Protein AF-A0A383A2F4-F1 (afdb_monomer_lite)

Foldseek 3Di:
DDPVVVVVVVVVVVPDDPPPPPPPPDDFFEEECQVPLPDDLLVVLVVCLVVPGQAYQADADVVGSHDVVCCVPVVVVSQVSNVVSNHDHD

Sequence (90 aa):
MNRRQFITAAAAAAATPSLLAKQKRQNSFCVFTKPLQMLSYDDLADLIAELGFDGIEGTIRPGGQITPEQVPDELPKMMAALKKRGLKMT

Organism: NCBI:txid408172

Secondary structure (DSSP, 8-state):
--HHHHHHHHHHHH-S--S------PPPPEEE-GGGTTS-HHHHHHHHHHTT-SEEE--BSTTSSB-GGGHHHHHHHHHHHHHHTT-EE-

pLDDT: mean 87.9, std 14.96, range [56.72, 98.69]

Structure (mmCIF, N/CA/C/O backbone):
data_AF-A0A383A2F4-F1
#
_entry.id   AF-A0A383A2F4-F1
#
loop_
_atom_site.group_PDB
_atom_site.id
_atom_site.type_symbol
_atom_site.label_atom_id
_atom_site.label_alt_id
_atom_site.label_comp_id
_atom_site.label_asym_id
_atom_site.label_entity_id
_atom_site.label_seq_id
_atom_site.pdbx_PDB_ins_code
_atom_site.Cartn_x
_atom_site.Cartn_y
_atom_site.Cartn_z
_atom_site.occupancy
_atom_site.B_iso_or_equiv
_atom_site.auth_seq_id
_atom_site.auth_comp_id
_atom_site.auth_asym_id
_atom_site.auth_atom_id
_atom_site.pdbx_PDB_model_num
ATOM 1 N N . MET A 1 1 ? -40.131 42.509 25.047 1.00 58.59 1 MET A N 1
ATOM 2 C CA . MET A 1 1 ? -39.499 41.171 25.090 1.00 58.59 1 MET A CA 1
ATOM 3 C C . MET A 1 1 ? -39.693 40.610 26.494 1.00 58.59 1 MET A C 1
ATOM 5 O O . MET A 1 1 ? -39.245 41.242 27.442 1.00 58.59 1 MET A O 1
ATOM 9 N N . ASN A 1 2 ? -40.454 39.522 26.654 1.00 81.50 2 ASN A N 1
ATOM 10 C CA . ASN A 1 2 ? -40.875 39.030 27.977 1.00 81.50 2 ASN A CA 1
ATOM 11 C C . ASN A 1 2 ? -39.895 37.994 28.550 1.00 81.50 2 ASN A C 1
ATOM 13 O O . ASN A 1 2 ? -39.348 37.188 27.802 1.00 81.50 2 ASN A O 1
ATOM 17 N N . ARG A 1 3 ? -39.730 37.950 29.887 1.00 77.75 3 ARG A N 1
ATOM 18 C CA . ARG A 1 3 ? -38.823 37.008 30.591 1.00 77.75 3 ARG A CA 1
ATOM 19 C C . ARG A 1 3 ? -39.008 35.552 30.147 1.00 77.75 3 ARG A C 1
ATOM 21 O O . ARG A 1 3 ? -38.038 34.823 29.998 1.00 77.75 3 ARG A O 1
ATOM 28 N N . ARG A 1 4 ? -40.254 35.153 29.870 1.00 72.81 4 ARG A N 1
ATOM 29 C CA . ARG A 1 4 ? -40.594 33.816 29.358 1.00 72.81 4 ARG A CA 1
ATOM 30 C C . ARG A 1 4 ? -40.005 33.549 27.971 1.00 72.81 4 ARG A C 1
ATOM 32 O O . ARG A 1 4 ? -39.399 32.509 27.781 1.00 72.81 4 ARG A O 1
ATOM 39 N N . GLN A 1 5 ? -40.103 34.505 27.045 1.00 73.75 5 GLN A N 1
ATOM 40 C CA . GLN A 1 5 ? -39.518 34.382 25.703 1.00 73.75 5 GLN A CA 1
ATOM 41 C C . GLN A 1 5 ? -37.989 34.292 25.761 1.00 73.75 5 GLN A C 1
ATOM 43 O O . GLN A 1 5 ? -37.391 33.550 24.990 1.00 73.75 5 GLN A O 1
ATOM 48 N N . PHE A 1 6 ? -37.367 35.003 26.706 1.00 70.12 6 PHE A N 1
ATOM 49 C CA . PHE A 1 6 ? -35.921 34.952 26.911 1.00 70.12 6 PHE A CA 1
ATOM 50 C C . PHE A 1 6 ? -35.453 33.580 27.423 1.00 70.12 6 PHE A C 1
ATOM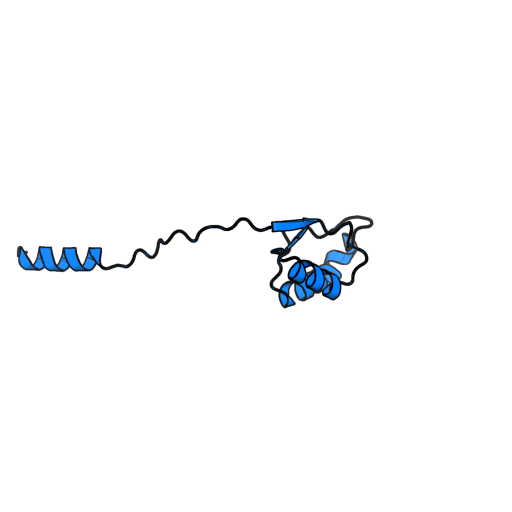 52 O O . PHE A 1 6 ? -34.495 33.025 26.894 1.00 70.12 6 PHE A O 1
ATOM 59 N N . ILE A 1 7 ? -36.165 32.991 28.393 1.00 74.88 7 ILE A N 1
ATOM 60 C CA . ILE A 1 7 ? -35.847 31.650 28.915 1.00 74.88 7 ILE A CA 1
ATOM 61 C C . ILE A 1 7 ? -36.027 30.579 27.830 1.00 74.88 7 ILE A C 1
ATOM 63 O O . ILE A 1 7 ? -35.171 29.709 27.682 1.00 74.88 7 ILE A O 1
ATOM 67 N N . THR A 1 8 ? -37.096 30.654 27.032 1.00 71.12 8 THR A N 1
ATOM 68 C CA . THR A 1 8 ? -37.335 29.691 25.946 1.00 71.12 8 THR A CA 1
ATOM 69 C C . THR A 1 8 ? -36.269 29.787 24.849 1.00 71.12 8 THR A C 1
ATOM 71 O O . THR A 1 8 ? -35.792 28.758 24.375 1.00 71.12 8 THR A O 1
ATOM 74 N N . ALA A 1 9 ? -35.843 31.000 24.481 1.00 66.56 9 ALA A N 1
ATOM 75 C CA . ALA A 1 9 ? -34.781 31.197 23.495 1.00 66.56 9 ALA A CA 1
ATOM 76 C C . ALA A 1 9 ? -33.410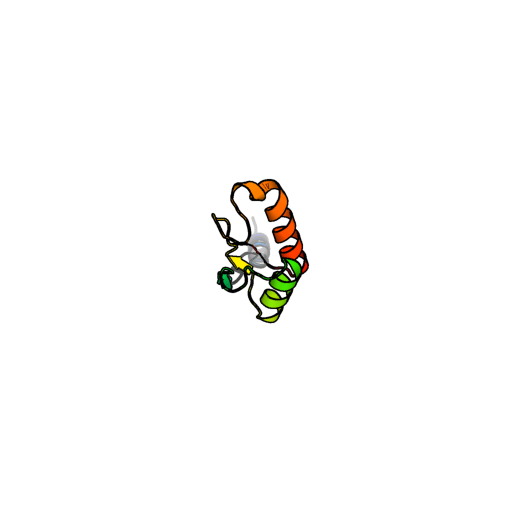 30.702 23.998 1.00 66.56 9 ALA A C 1
ATOM 78 O O . ALA A 1 9 ? -32.662 30.087 23.240 1.00 66.56 9 ALA A O 1
ATOM 79 N N . ALA A 1 10 ? -33.098 30.905 25.283 1.00 63.44 10 ALA A N 1
ATOM 80 C CA . ALA A 1 10 ? -31.854 30.428 25.887 1.00 63.44 10 ALA A CA 1
ATOM 81 C C . ALA A 1 10 ? -31.790 28.890 25.985 1.00 63.44 10 ALA A C 1
ATOM 83 O O . ALA A 1 10 ? -30.737 28.302 25.746 1.00 63.44 10 ALA A O 1
ATOM 84 N N . ALA A 1 11 ? -32.914 28.225 26.274 1.00 61.09 11 ALA A N 1
ATOM 85 C CA . ALA A 1 11 ? -32.981 26.763 26.325 1.00 61.09 11 ALA A CA 1
ATOM 86 C C . ALA A 1 11 ? -32.775 26.109 24.944 1.00 61.09 11 ALA A C 1
ATOM 88 O O . ALA A 1 11 ? -32.133 25.065 24.849 1.00 61.09 11 ALA A O 1
ATOM 89 N N . ALA A 1 12 ? -33.255 26.743 23.868 1.00 60.34 12 ALA A N 1
ATOM 90 C CA . ALA A 1 12 ? -33.057 26.254 22.502 1.00 60.34 12 ALA A CA 1
ATOM 91 C C . ALA A 1 12 ? -31.588 26.339 22.040 1.00 60.34 12 ALA A C 1
ATOM 93 O O . ALA A 1 12 ? -31.131 25.474 21.298 1.00 60.34 12 ALA A O 1
ATOM 94 N N . ALA A 1 13 ? -30.828 27.332 22.518 1.00 59.41 13 ALA A N 1
ATOM 95 C CA . ALA A 1 13 ? -29.402 27.474 22.208 1.00 59.41 13 ALA A CA 1
ATOM 96 C C . ALA A 1 13 ? -28.505 26.470 22.961 1.00 59.41 13 ALA A C 1
ATOM 98 O O . ALA A 1 13 ? -27.410 26.162 22.500 1.00 59.41 13 ALA A O 1
ATOM 99 N N . ALA A 1 14 ? -28.959 25.938 24.101 1.00 58.50 14 ALA A N 1
ATOM 100 C CA . ALA A 1 14 ? -28.212 24.958 24.896 1.00 58.50 14 ALA A CA 1
ATOM 101 C C . ALA A 1 14 ? -28.434 23.499 24.448 1.00 58.50 14 ALA A C 1
ATOM 103 O O . ALA A 1 14 ? -27.683 22.612 24.849 1.00 58.50 14 ALA A O 1
ATOM 104 N N . ALA A 1 15 ? -29.457 23.244 23.625 1.00 56.72 15 ALA A N 1
ATOM 105 C CA . ALA A 1 15 ? -29.836 21.906 23.171 1.00 56.72 15 ALA A CA 1
ATOM 106 C C . ALA A 1 15 ? -29.190 21.492 21.838 1.00 56.72 15 ALA A C 1
ATOM 108 O O . ALA A 1 15 ? -29.507 20.424 21.318 1.00 56.72 15 ALA A O 1
ATOM 109 N N . THR A 1 16 ? -28.283 22.293 21.269 1.00 60.25 16 THR A N 1
ATOM 110 C CA . THR A 1 16 ? -27.461 21.815 20.156 1.00 60.25 16 THR A CA 1
ATOM 111 C C . THR A 1 16 ? -26.479 20.785 20.710 1.00 60.25 16 THR A C 1
ATOM 113 O O . THR A 1 16 ? -25.601 21.174 21.489 1.00 60.25 16 THR A O 1
ATOM 116 N N . PRO A 1 17 ? -26.582 19.489 20.354 1.00 57.72 17 PRO A N 1
ATOM 117 C CA . PRO A 1 17 ? -25.525 18.553 20.691 1.00 57.72 17 PRO A CA 1
ATOM 118 C C . PRO A 1 17 ? -24.228 19.133 20.137 1.00 57.72 17 PRO A C 1
ATOM 120 O O . PRO A 1 17 ? -24.173 19.570 18.986 1.00 57.72 17 PRO A O 1
ATOM 123 N N . SER A 1 18 ? -23.206 19.207 20.985 1.00 61.84 18 SER A N 1
ATOM 124 C CA . SER A 1 18 ? -21.877 19.637 20.574 1.00 61.84 18 SER A CA 1
ATOM 125 C C . SER A 1 18 ? -21.405 18.715 19.448 1.00 61.84 18 SER A C 1
ATOM 127 O O . SER A 1 18 ? -20.925 17.611 19.687 1.00 61.84 18 SER A O 1
ATOM 129 N N . LEU A 1 19 ? -21.546 19.169 18.200 1.00 58.09 19 LEU A N 1
ATOM 130 C CA . LEU A 1 19 ? -20.999 18.523 17.000 1.00 58.09 19 LEU A CA 1
ATOM 131 C C . LEU A 1 19 ? -19.458 18.556 16.986 1.00 58.09 19 LEU A C 1
ATOM 133 O O . LEU A 1 19 ? -18.823 18.043 16.073 1.00 58.09 19 LEU A O 1
ATOM 137 N N . LEU A 1 20 ? -18.848 19.143 18.017 1.00 60.34 20 LEU A N 1
ATOM 138 C CA . LEU A 1 20 ? -17.413 19.242 18.247 1.00 60.34 20 LEU A CA 1
ATOM 139 C C . LEU A 1 20 ? -16.924 18.167 19.226 1.00 60.34 20 LEU A C 1
ATOM 141 O O . LEU A 1 20 ? -16.007 18.404 20.015 1.00 60.34 20 LEU A O 1
ATOM 145 N N . ALA A 1 21 ? -17.494 16.961 19.169 1.00 62.78 21 ALA A N 1
ATOM 146 C CA . ALA A 1 21 ? -16.787 15.794 19.674 1.00 62.78 21 ALA A CA 1
ATOM 147 C C . ALA A 1 21 ? -15.487 15.675 18.865 1.00 62.78 21 ALA A C 1
ATOM 149 O O . ALA A 1 21 ? -15.482 15.221 17.723 1.00 62.78 21 ALA A O 1
ATOM 150 N N . LYS A 1 22 ? -14.385 16.175 19.434 1.00 59.47 22 LYS A N 1
ATOM 151 C CA . LYS A 1 22 ? -13.048 16.122 18.846 1.00 59.47 22 LYS A CA 1
ATOM 152 C C . LYS A 1 22 ? -12.716 14.652 18.639 1.00 59.47 22 LYS A C 1
ATOM 154 O O . LYS A 1 22 ? -12.342 13.965 19.587 1.00 59.47 22 LYS A O 1
ATOM 159 N N . GLN A 1 23 ? -12.918 14.170 17.415 1.00 64.75 23 GLN A N 1
ATOM 160 C CA . GLN A 1 23 ? -12.641 12.793 17.042 1.00 64.75 23 GLN A CA 1
ATOM 161 C C . GLN A 1 23 ? -11.205 12.500 17.471 1.00 64.75 23 GLN A C 1
ATOM 163 O O . GLN A 1 23 ? -10.278 13.211 17.071 1.00 64.75 23 GLN A O 1
ATOM 168 N N . LYS A 1 24 ? -11.040 11.536 18.385 1.00 63.28 24 LYS A N 1
ATOM 169 C CA . LYS A 1 24 ? -9.731 11.136 18.899 1.00 63.28 24 LYS A CA 1
ATOM 170 C C . LYS A 1 24 ? -8.893 10.758 17.683 1.00 63.28 24 LYS A C 1
ATOM 172 O O . LYS A 1 24 ? -9.164 9.737 17.056 1.00 63.28 24 LYS A O 1
ATOM 177 N N . ARG A 1 25 ? -7.942 11.617 17.300 1.00 69.25 25 ARG A N 1
ATOM 178 C CA . ARG A 1 25 ? -7.030 11.311 16.199 1.00 69.25 25 ARG A CA 1
ATOM 179 C C . ARG A 1 25 ? -6.180 10.146 16.679 1.00 69.25 25 ARG A C 1
ATOM 181 O O . ARG A 1 25 ? -5.352 10.325 17.565 1.00 69.25 25 ARG A O 1
ATOM 188 N N . GLN A 1 26 ? -6.470 8.955 16.176 1.00 78.62 26 GLN A N 1
ATOM 189 C CA . GLN A 1 26 ? -5.575 7.825 16.345 1.00 78.62 26 GLN A CA 1
ATOM 190 C C . GLN A 1 26 ? -4.373 8.062 15.439 1.00 78.62 26 GLN A C 1
ATOM 192 O O . GLN A 1 26 ? -4.537 8.499 14.298 1.00 78.62 26 GLN A O 1
ATOM 197 N N . ASN A 1 27 ? -3.177 7.837 15.975 1.00 89.06 27 ASN A N 1
ATOM 198 C CA . ASN A 1 27 ? -1.966 7.875 15.169 1.00 89.06 27 ASN A CA 1
ATOM 199 C C . ASN A 1 27 ? -1.995 6.665 14.236 1.00 89.06 27 ASN A C 1
ATOM 201 O O . ASN A 1 27 ? -2.222 5.555 14.710 1.00 89.06 27 ASN A O 1
ATOM 205 N N . SER A 1 28 ? -1.785 6.885 12.939 1.00 91.38 28 SER A N 1
ATOM 206 C CA . SER A 1 28 ? -1.700 5.785 11.983 1.00 91.38 28 SER A CA 1
ATOM 207 C C . SER A 1 28 ? -0.342 5.095 12.086 1.00 91.38 28 SER A C 1
ATOM 209 O O . SER A 1 28 ? 0.692 5.766 12.073 1.00 91.38 28 SER A O 1
ATOM 211 N N . PHE A 1 29 ? -0.347 3.770 12.159 1.00 95.00 29 PHE A N 1
ATOM 212 C CA . PHE A 1 29 ? 0.846 2.934 12.116 1.00 95.00 29 PHE A CA 1
ATOM 213 C C . PHE A 1 29 ? 1.010 2.356 10.715 1.00 95.00 29 PHE A C 1
ATOM 215 O O . PHE A 1 29 ? 0.140 1.640 10.223 1.00 95.00 29 PHE A O 1
ATOM 222 N N . CYS A 1 30 ? 2.139 2.659 10.079 1.00 96.06 30 CYS A N 1
ATOM 223 C CA . CYS A 1 30 ? 2.476 2.165 8.747 1.00 96.06 30 CYS A CA 1
ATOM 224 C C . CYS A 1 30 ? 3.839 1.468 8.768 1.00 96.06 30 CYS A C 1
ATOM 226 O O . CYS A 1 30 ? 4.687 1.773 9.608 1.00 96.06 30 CYS A O 1
ATOM 228 N N . VAL A 1 31 ? 4.041 0.525 7.848 1.00 96.44 31 VAL A N 1
ATOM 229 C CA . VAL A 1 31 ? 5.278 -0.266 7.744 1.00 96.44 31 VAL A CA 1
ATOM 230 C C . VAL A 1 31 ? 6.097 0.143 6.533 1.00 96.44 31 VAL A C 1
ATOM 232 O O . VAL A 1 31 ? 5.579 0.212 5.422 1.00 96.44 31 VAL A O 1
ATOM 235 N N . PHE A 1 32 ? 7.404 0.309 6.733 1.00 97.06 32 PHE A N 1
ATOM 236 C CA . PHE A 1 32 ? 8.363 0.424 5.641 1.00 97.06 32 PHE A CA 1
ATOM 237 C C . PHE A 1 32 ? 8.554 -0.916 4.926 1.00 97.06 32 PHE A C 1
ATOM 239 O O . PHE A 1 32 ? 9.096 -1.875 5.476 1.00 97.06 32 PHE A O 1
ATOM 246 N N . THR A 1 33 ? 8.124 -0.974 3.668 1.00 96.69 33 THR A N 1
ATOM 247 C CA . THR A 1 33 ? 7.926 -2.234 2.926 1.00 96.69 33 THR A CA 1
ATOM 248 C C . THR A 1 33 ? 9.174 -2.799 2.259 1.00 96.69 33 THR A C 1
ATOM 250 O O . THR A 1 33 ? 9.107 -3.857 1.642 1.00 96.69 33 THR A O 1
ATOM 253 N N . LYS A 1 34 ? 10.345 -2.164 2.397 1.00 96.88 34 LYS A N 1
ATOM 254 C CA . LYS A 1 34 ? 11.598 -2.655 1.787 1.00 96.88 34 LYS A CA 1
ATOM 255 C C . LYS A 1 34 ? 11.909 -4.134 2.089 1.00 96.88 34 LYS A C 1
ATOM 257 O O . LYS A 1 34 ? 12.303 -4.824 1.154 1.00 96.88 34 LYS A O 1
ATOM 262 N N . PRO A 1 35 ? 11.740 -4.663 3.319 1.00 96.81 35 PRO A N 1
ATOM 263 C CA . PRO A 1 35 ? 11.979 -6.085 3.590 1.00 96.81 35 PRO A CA 1
ATOM 264 C C . PRO A 1 35 ? 10.942 -7.023 2.959 1.00 96.81 35 PRO A C 1
ATOM 266 O O . PRO A 1 35 ? 11.154 -8.228 2.957 1.00 96.81 35 PRO A O 1
ATOM 269 N N . LEU A 1 36 ? 9.833 -6.477 2.453 1.00 96.75 36 LEU A N 1
ATOM 270 C CA . LEU A 1 36 ? 8.680 -7.192 1.900 1.00 96.75 36 LEU A CA 1
ATOM 271 C C . LEU A 1 36 ? 8.493 -6.926 0.395 1.00 96.75 36 LEU A C 1
ATOM 273 O O . LEU A 1 36 ? 7.522 -7.380 -0.200 1.00 96.75 36 LEU A O 1
ATOM 277 N N . GLN A 1 37 ? 9.418 -6.199 -0.243 1.00 95.25 37 GLN A N 1
ATOM 278 C CA . GLN A 1 37 ? 9.275 -5.726 -1.627 1.00 95.25 37 GLN A CA 1
ATOM 279 C C . GLN A 1 37 ? 9.233 -6.849 -2.683 1.00 95.25 37 GLN A C 1
ATOM 281 O O . GLN A 1 37 ? 8.964 -6.574 -3.847 1.00 95.25 37 GLN A O 1
ATOM 286 N N . MET A 1 38 ? 9.528 -8.097 -2.298 1.00 95.94 38 MET A N 1
ATOM 287 C CA . MET A 1 38 ? 9.408 -9.286 -3.151 1.00 95.94 38 MET A CA 1
ATOM 288 C C . MET A 1 38 ? 7.966 -9.789 -3.301 1.00 95.94 38 MET A C 1
ATOM 290 O O . MET A 1 38 ? 7.707 -10.601 -4.186 1.00 95.94 38 MET A O 1
ATOM 294 N N . LEU A 1 39 ? 7.052 -9.358 -2.428 1.00 98.06 39 LEU A N 1
ATOM 295 C CA . LEU A 1 39 ? 5.651 -9.765 -2.470 1.00 98.06 39 LEU A CA 1
ATOM 296 C C . LEU A 1 39 ? 4.913 -9.099 -3.636 1.00 98.06 39 LEU A C 1
ATOM 298 O O . LEU A 1 39 ? 5.248 -7.984 -4.057 1.00 98.06 39 LEU A O 1
ATOM 302 N N . SER A 1 40 ? 3.863 -9.766 -4.119 1.00 98.38 40 SER A N 1
ATOM 303 C CA . SER A 1 40 ? 2.884 -9.123 -4.995 1.00 98.38 40 SER A CA 1
ATOM 304 C C . SER A 1 40 ? 2.126 -8.025 -4.233 1.00 98.38 40 SER A C 1
ATOM 306 O O . SER A 1 40 ? 2.134 -7.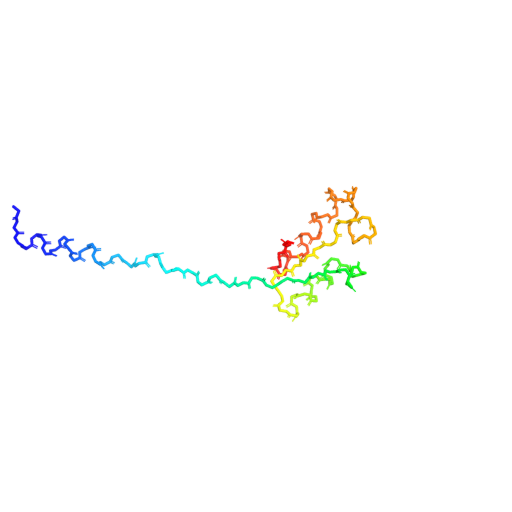987 -3.003 1.00 98.38 40 SER A O 1
ATOM 308 N N . TYR A 1 41 ? 1.467 -7.104 -4.942 1.00 98.50 41 TYR A N 1
ATOM 309 C CA . TYR A 1 41 ? 0.721 -6.025 -4.281 1.00 98.50 41 TYR A CA 1
ATOM 310 C C . TYR A 1 41 ? -0.457 -6.537 -3.455 1.00 98.50 41 TYR A C 1
ATOM 312 O O . TYR A 1 41 ? -0.727 -5.985 -2.390 1.00 98.50 41 TYR A O 1
ATOM 320 N N . ASP A 1 42 ? -1.136 -7.581 -3.936 1.00 98.62 42 ASP A N 1
ATOM 321 C CA . ASP A 1 42 ? -2.222 -8.210 -3.190 1.00 98.62 42 ASP A CA 1
ATOM 322 C C . ASP A 1 42 ? -1.650 -8.953 -1.964 1.00 98.62 42 ASP A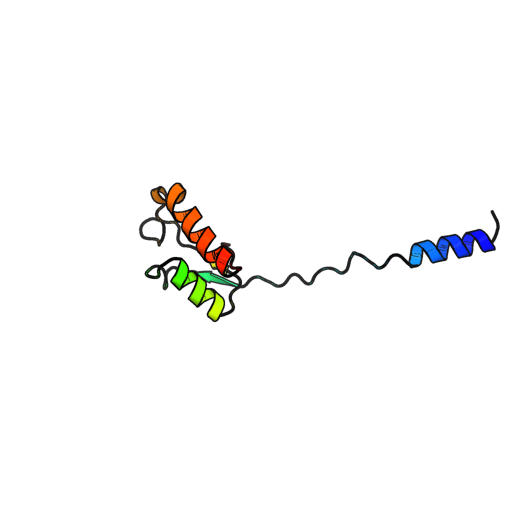 C 1
ATOM 324 O O . ASP A 1 42 ? -2.089 -8.671 -0.857 1.00 98.62 42 ASP A O 1
ATOM 328 N N . ASP A 1 43 ? -0.588 -9.764 -2.096 1.00 98.69 43 ASP A N 1
ATOM 329 C CA . ASP A 1 43 ? 0.017 -10.464 -0.939 1.00 98.69 43 ASP A CA 1
ATOM 330 C C . ASP A 1 43 ? 0.572 -9.495 0.119 1.00 98.69 43 ASP A C 1
ATOM 332 O O . ASP A 1 43 ? 0.458 -9.733 1.323 1.00 98.69 43 ASP A O 1
ATOM 336 N N . LEU A 1 44 ? 1.166 -8.380 -0.319 1.00 98.44 44 LEU A N 1
ATOM 337 C CA . LEU A 1 44 ? 1.627 -7.322 0.575 1.00 98.44 44 LEU A CA 1
ATOM 338 C C . LEU A 1 44 ? 0.448 -6.696 1.330 1.00 98.44 44 LEU A C 1
ATOM 340 O O . LEU A 1 44 ? 0.520 -6.538 2.546 1.00 98.44 44 LEU A O 1
ATOM 344 N N . ALA A 1 45 ? -0.632 -6.337 0.631 1.00 98.44 45 ALA A N 1
ATOM 345 C CA . ALA A 1 45 ? -1.813 -5.750 1.259 1.00 98.44 45 ALA A CA 1
ATOM 346 C C . ALA A 1 45 ? -2.478 -6.724 2.246 1.00 98.44 45 ALA A C 1
ATOM 348 O O . ALA A 1 45 ? -2.916 -6.312 3.321 1.00 98.44 45 ALA A O 1
ATOM 349 N N . ASP A 1 46 ? -2.520 -8.008 1.903 1.00 98.69 46 ASP A N 1
ATOM 350 C CA . ASP A 1 46 ? -3.063 -9.075 2.737 1.00 98.69 46 ASP A CA 1
ATOM 351 C C . ASP A 1 46 ? -2.284 -9.207 4.043 1.00 98.69 46 ASP A C 1
ATOM 353 O O . ASP A 1 46 ? -2.876 -9.123 5.121 1.00 98.69 46 ASP A O 1
ATOM 357 N N . LEU A 1 47 ? -0.958 -9.324 3.940 1.00 98.50 47 LEU A N 1
ATOM 358 C CA . LEU A 1 47 ? -0.068 -9.454 5.087 1.00 98.50 47 LEU A CA 1
ATOM 359 C C . LEU A 1 47 ? -0.142 -8.228 6.007 1.00 98.50 47 LEU A C 1
ATOM 361 O O . LEU A 1 47 ? -0.235 -8.364 7.223 1.00 98.50 47 LEU A O 1
ATOM 365 N N . ILE A 1 48 ? -0.113 -7.015 5.449 1.00 98.12 48 ILE A N 1
ATOM 366 C CA . ILE A 1 48 ? -0.148 -5.778 6.245 1.00 98.12 48 ILE A CA 1
ATOM 367 C C . ILE A 1 48 ? -1.489 -5.623 6.978 1.00 98.12 48 ILE A C 1
ATOM 369 O O . ILE A 1 48 ? -1.504 -5.193 8.134 1.00 98.12 48 ILE A O 1
ATOM 373 N N . ALA A 1 49 ? -2.597 -6.016 6.344 1.00 98.06 49 ALA A N 1
ATOM 374 C CA . ALA A 1 49 ? -3.910 -6.027 6.980 1.00 98.06 49 ALA A CA 1
ATOM 375 C C . ALA A 1 49 ? -4.012 -7.088 8.088 1.00 98.06 49 ALA A C 1
ATOM 377 O O . ALA A 1 49 ? -4.561 -6.800 9.151 1.00 98.06 49 ALA A O 1
ATOM 378 N N . GLU A 1 50 ? -3.452 -8.284 7.878 1.00 98.31 50 GLU A N 1
ATOM 379 C CA . GLU A 1 50 ? -3.381 -9.343 8.896 1.00 98.31 50 GLU A CA 1
ATOM 380 C C . GLU A 1 50 ? -2.580 -8.898 10.130 1.00 98.31 50 GLU A C 1
ATOM 382 O O . GLU A 1 50 ? -2.985 -9.150 11.264 1.00 98.31 50 GLU A O 1
ATOM 387 N N . LEU A 1 51 ? -1.483 -8.166 9.917 1.00 97.50 51 LEU A N 1
ATOM 388 C CA . LEU A 1 51 ? -0.649 -7.604 10.982 1.00 97.50 51 LEU A CA 1
ATOM 389 C C . LEU A 1 51 ? -1.298 -6.416 11.721 1.00 97.50 51 LEU A C 1
ATOM 391 O O . LEU A 1 51 ? -0.767 -5.975 12.740 1.00 97.50 51 LEU A O 1
ATOM 395 N N . GLY A 1 52 ? -2.433 -5.900 11.237 1.00 96.75 52 GLY A N 1
ATOM 396 C CA . GLY A 1 52 ? -3.195 -4.835 11.894 1.00 96.75 52 GLY A CA 1
ATOM 397 C C . GLY A 1 52 ? -2.628 -3.423 11.717 1.00 96.75 52 GLY A C 1
ATOM 398 O O . GLY A 1 52 ? -2.914 -2.552 12.539 1.00 96.75 52 GLY A O 1
ATOM 399 N N . PHE A 1 53 ? -1.828 -3.182 10.675 1.00 97.00 53 PHE A N 1
ATOM 400 C CA . PHE A 1 53 ? -1.353 -1.839 10.329 1.00 97.00 53 PHE A CA 1
ATOM 401 C C . PHE A 1 53 ? -2.406 -1.043 9.549 1.00 97.00 53 PHE A C 1
ATOM 403 O O . PHE A 1 53 ? -3.273 -1.600 8.879 1.00 97.00 53 PHE A O 1
ATOM 410 N N . ASP A 1 54 ? -2.291 0.284 9.586 1.00 96.75 54 ASP A N 1
ATOM 411 C CA . ASP A 1 54 ? -3.172 1.198 8.852 1.00 96.75 54 ASP A CA 1
ATOM 412 C C . ASP A 1 54 ? -2.735 1.401 7.390 1.00 96.75 54 ASP A C 1
ATOM 414 O O . ASP A 1 54 ? -3.492 1.922 6.562 1.00 96.75 54 ASP A O 1
ATOM 418 N N . GLY A 1 55 ? -1.493 1.040 7.061 1.00 97.25 55 GLY A N 1
ATOM 419 C CA . GLY A 1 55 ? -0.925 1.314 5.753 1.00 97.25 55 GLY A CA 1
ATOM 420 C C . GLY A 1 55 ? 0.542 0.945 5.597 1.00 97.25 55 GLY A C 1
ATOM 421 O O . GLY A 1 55 ? 1.142 0.254 6.425 1.00 97.25 55 GLY A O 1
ATOM 422 N N . ILE A 1 56 ? 1.114 1.429 4.501 1.00 97.81 56 ILE A N 1
ATOM 423 C CA . ILE A 1 56 ? 2.500 1.189 4.124 1.00 97.81 56 ILE A CA 1
ATOM 424 C C . ILE A 1 56 ? 3.236 2.488 3.808 1.00 97.81 56 ILE A C 1
ATOM 426 O O . ILE A 1 56 ? 2.664 3.440 3.279 1.00 97.81 56 ILE A O 1
ATOM 430 N N . GLU A 1 57 ? 4.539 2.462 4.053 1.00 97.19 57 GLU A N 1
ATOM 431 C CA . GLU A 1 57 ? 5.518 3.308 3.383 1.00 97.19 57 GLU A CA 1
ATOM 432 C C . GLU A 1 57 ? 6.104 2.475 2.225 1.00 97.19 57 GLU A C 1
ATOM 434 O O . GLU A 1 57 ? 6.919 1.554 2.410 1.00 97.19 57 GLU A O 1
ATOM 439 N N . GLY A 1 58 ? 5.581 2.725 1.023 1.00 95.69 58 GLY A N 1
ATOM 440 C CA . GLY A 1 58 ? 5.956 2.043 -0.215 1.00 95.69 58 GLY A CA 1
ATOM 441 C C . GLY A 1 58 ? 7.332 2.473 -0.723 1.00 95.69 58 GLY A C 1
ATOM 442 O O . GLY A 1 58 ? 7.758 3.612 -0.550 1.00 95.69 58 GLY A O 1
ATOM 443 N N . THR A 1 59 ? 8.046 1.570 -1.395 1.00 96.56 59 THR A N 1
ATOM 444 C CA . THR A 1 59 ? 9.383 1.884 -1.921 1.00 96.56 59 THR A CA 1
ATOM 445 C C . THR A 1 59 ? 9.337 2.338 -3.379 1.00 96.56 59 THR A C 1
ATOM 447 O O .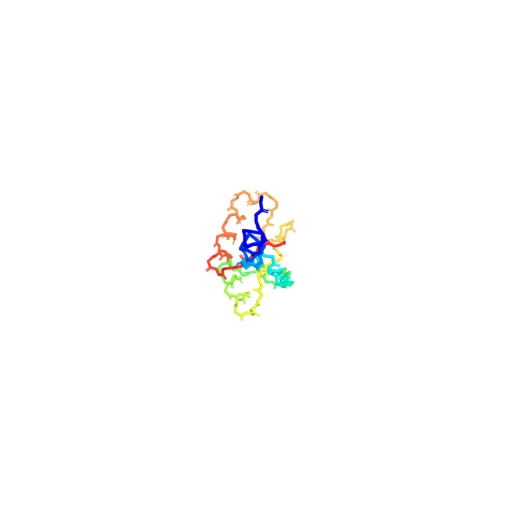 THR A 1 59 ? 9.330 1.513 -4.290 1.00 96.56 59 THR A O 1
ATOM 450 N N . ILE A 1 60 ? 9.373 3.658 -3.592 1.00 96.75 60 ILE A N 1
ATOM 451 C CA . ILE A 1 60 ? 9.529 4.279 -4.918 1.00 96.75 60 ILE A CA 1
ATOM 452 C C . ILE A 1 60 ? 10.950 4.835 -5.043 1.00 96.75 60 ILE A C 1
ATOM 454 O O . ILE A 1 60 ? 11.248 5.929 -4.564 1.00 96.75 60 ILE A O 1
ATOM 458 N N . ARG A 1 61 ? 11.862 4.049 -5.620 1.00 96.56 61 ARG A N 1
ATOM 459 C CA . ARG A 1 61 ? 13.281 4.412 -5.801 1.00 96.56 61 ARG A CA 1
ATOM 460 C C . ARG A 1 61 ? 13.970 3.447 -6.775 1.00 96.56 61 ARG A C 1
ATOM 462 O O . ARG A 1 61 ? 13.441 2.358 -7.004 1.00 96.56 61 ARG A O 1
ATOM 469 N N . PRO A 1 62 ? 15.183 3.750 -7.270 1.00 97.12 62 PRO A N 1
ATOM 470 C CA . PRO A 1 62 ? 16.004 2.751 -7.951 1.00 97.12 62 PRO A CA 1
ATOM 471 C C . PRO A 1 62 ? 16.172 1.479 -7.098 1.00 97.12 62 PRO A C 1
ATOM 473 O O . PRO A 1 62 ? 16.587 1.541 -5.935 1.00 97.12 62 PRO A O 1
ATOM 476 N N . GLY A 1 63 ? 15.792 0.324 -7.654 1.00 94.06 63 GLY A N 1
ATOM 477 C CA . GLY A 1 63 ? 15.802 -0.970 -6.952 1.00 94.06 63 GLY A CA 1
ATOM 478 C C . GLY A 1 63 ? 14.767 -1.117 -5.821 1.00 94.06 63 GLY A C 1
ATOM 479 O O . GLY A 1 63 ? 14.933 -1.971 -4.944 1.00 94.06 63 GLY A O 1
ATOM 480 N N . GLY A 1 64 ? 13.751 -0.250 -5.773 1.00 96.00 64 GLY A N 1
ATOM 481 C CA . GLY A 1 64 ? 12.551 -0.432 -4.950 1.00 96.00 64 GLY A CA 1
ATOM 482 C C . GLY A 1 64 ? 11.536 -1.368 -5.610 1.00 96.00 64 GLY A C 1
ATOM 483 O O . GLY A 1 64 ? 11.779 -1.890 -6.696 1.00 96.00 64 GLY A O 1
ATOM 484 N N . GLN A 1 65 ? 10.392 -1.560 -4.955 1.00 97.19 65 GLN A N 1
ATOM 485 C CA . GLN A 1 65 ? 9.271 -2.321 -5.518 1.00 97.19 65 GLN A CA 1
ATOM 486 C C . GLN A 1 65 ? 8.677 -1.628 -6.753 1.00 97.19 65 GLN A C 1
ATOM 488 O O . GLN A 1 65 ? 8.183 -2.294 -7.657 1.00 97.19 65 GLN A O 1
ATOM 493 N N . ILE A 1 66 ? 8.743 -0.293 -6.783 1.00 98.00 66 ILE A N 1
ATOM 494 C CA . ILE A 1 66 ? 8.424 0.540 -7.942 1.00 98.00 66 ILE A CA 1
ATOM 495 C C . ILE A 1 66 ? 9.631 1.445 -8.213 1.00 98.00 66 ILE A C 1
ATOM 497 O O . ILE A 1 66 ? 10.161 2.096 -7.309 1.00 98.00 66 ILE A O 1
ATOM 501 N N . THR A 1 67 ? 10.081 1.494 -9.462 1.00 97.88 67 THR A N 1
ATOM 502 C CA . THR A 1 67 ? 11.073 2.487 -9.910 1.00 97.88 67 THR A CA 1
ATOM 503 C C . THR A 1 67 ? 10.385 3.800 -10.307 1.00 97.88 67 THR A C 1
ATOM 505 O O . THR A 1 67 ? 9.199 3.775 -10.641 1.00 97.88 67 THR A O 1
ATOM 508 N N .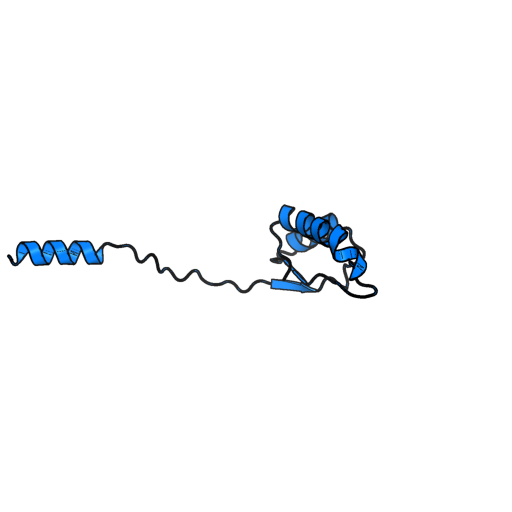 PRO A 1 68 ? 11.072 4.961 -10.271 1.00 98.31 68 PRO A N 1
ATOM 509 C CA . PRO A 1 68 ? 10.465 6.249 -10.631 1.00 98.31 68 PRO A CA 1
ATOM 510 C C . PRO A 1 68 ? 9.764 6.249 -11.997 1.00 98.31 68 PRO A C 1
ATOM 512 O O . PRO A 1 68 ? 8.707 6.858 -12.152 1.00 98.31 68 PRO A O 1
ATOM 515 N N . GLU A 1 69 ? 10.312 5.520 -12.965 1.00 98.19 69 GLU A N 1
ATOM 516 C CA . GLU A 1 69 ? 9.800 5.420 -14.331 1.00 98.19 69 GLU A CA 1
ATOM 517 C C . GLU A 1 69 ? 8.505 4.598 -14.410 1.00 98.19 69 GLU A C 1
ATOM 519 O O . GLU A 1 69 ? 7.665 4.849 -15.268 1.00 98.19 69 GLU A O 1
ATOM 524 N N . GLN A 1 70 ? 8.321 3.644 -13.494 1.00 98.25 70 GLN A N 1
ATOM 525 C CA . GLN A 1 70 ? 7.149 2.766 -13.424 1.00 98.25 70 GLN A CA 1
ATOM 526 C C . GLN A 1 70 ? 5.961 3.393 -12.688 1.00 98.25 70 GLN A C 1
ATOM 528 O O . GLN A 1 70 ? 4.866 2.835 -12.719 1.00 98.25 70 GLN A O 1
ATOM 533 N N . VAL A 1 71 ? 6.147 4.530 -12.009 1.00 98.25 71 VAL A N 1
ATOM 534 C CA . VAL A 1 71 ? 5.108 5.160 -11.176 1.00 98.25 71 VAL A CA 1
ATOM 535 C C . VAL A 1 71 ? 3.772 5.353 -11.904 1.00 98.25 71 VAL A C 1
ATOM 537 O O . VAL A 1 71 ? 2.758 5.001 -11.300 1.00 98.25 71 VAL A O 1
ATOM 540 N N . PRO A 1 72 ? 3.711 5.857 -13.155 1.00 98.56 72 PRO A N 1
ATOM 541 C CA . PRO A 1 72 ? 2.432 6.082 -13.831 1.00 98.56 72 PRO A CA 1
ATOM 542 C C . PRO A 1 72 ? 1.575 4.816 -13.965 1.00 98.56 72 PRO A C 1
ATOM 544 O O . PRO A 1 72 ? 0.352 4.902 -13.877 1.00 98.56 72 PRO A O 1
ATOM 547 N N . ASP A 1 73 ? 2.216 3.656 -14.116 1.00 98.50 73 ASP A N 1
ATOM 548 C CA . ASP A 1 73 ? 1.547 2.388 -14.406 1.00 98.50 73 ASP A CA 1
ATOM 549 C C . ASP A 1 73 ? 1.411 1.487 -13.170 1.00 98.50 73 ASP A C 1
ATOM 551 O O . ASP A 1 73 ? 0.370 0.860 -12.962 1.00 98.50 73 ASP A O 1
ATOM 555 N N . GLU A 1 74 ? 2.445 1.415 -12.329 1.00 98.38 74 GLU A N 1
ATOM 556 C CA . GLU A 1 74 ? 2.519 0.475 -11.204 1.00 98.38 74 GLU A CA 1
ATOM 557 C C . GLU A 1 74 ? 1.942 1.043 -9.905 1.00 98.38 74 GLU A C 1
ATOM 559 O O . GLU A 1 74 ? 1.288 0.320 -9.148 1.00 98.38 74 GLU A O 1
ATOM 564 N N . LEU A 1 75 ? 2.101 2.347 -9.647 1.00 98.12 75 LEU A N 1
ATOM 565 C CA . LEU A 1 75 ? 1.569 2.949 -8.422 1.00 98.12 75 LEU A CA 1
ATOM 566 C C . LEU A 1 75 ? 0.037 2.835 -8.342 1.00 98.12 75 LEU A C 1
ATOM 568 O O . LEU A 1 75 ? -0.458 2.439 -7.284 1.00 98.12 75 LEU A O 1
ATOM 572 N N . PRO A 1 76 ? -0.745 3.085 -9.415 1.00 98.56 76 PRO A N 1
ATOM 573 C CA . PRO A 1 76 ? -2.191 2.870 -9.375 1.00 98.56 76 PRO A CA 1
ATOM 574 C C . PRO A 1 76 ? -2.587 1.426 -9.038 1.00 98.56 76 PRO A C 1
ATOM 576 O O . PRO A 1 76 ? -3.567 1.219 -8.319 1.00 98.56 76 PRO A O 1
ATOM 579 N N . LYS A 1 77 ? -1.822 0.427 -9.503 1.00 98.62 77 LYS A N 1
ATOM 580 C CA . LYS A 1 77 ? -2.071 -0.995 -9.209 1.00 98.62 77 LYS A CA 1
ATOM 581 C C . LYS A 1 77 ? -1.823 -1.307 -7.735 1.00 98.62 77 LYS A C 1
ATOM 583 O O . LYS A 1 77 ? -2.678 -1.918 -7.094 1.00 98.62 77 LYS A O 1
ATOM 588 N N . MET A 1 78 ? -0.707 -0.829 -7.179 1.00 98.50 78 MET A N 1
ATOM 589 C CA . MET A 1 78 ? -0.412 -0.958 -5.748 1.00 98.50 78 MET A CA 1
ATOM 590 C C . MET A 1 78 ? -1.494 -0.275 -4.900 1.00 98.50 78 MET A C 1
ATOM 592 O O . MET A 1 78 ? -2.038 -0.883 -3.980 1.00 98.50 78 MET A O 1
ATOM 596 N N . MET A 1 79 ? -1.876 0.958 -5.248 1.00 98.56 79 MET A N 1
ATOM 597 C CA . MET A 1 79 ? -2.936 1.693 -4.550 1.00 98.56 79 MET A CA 1
ATOM 598 C C . MET A 1 79 ? -4.285 0.967 -4.605 1.00 98.56 79 MET A C 1
ATOM 600 O O . MET A 1 79 ? -5.025 0.973 -3.619 1.00 98.56 79 MET A O 1
ATOM 604 N N . ALA A 1 80 ? -4.613 0.320 -5.726 1.00 98.62 80 ALA A N 1
ATOM 605 C CA . ALA A 1 80 ? -5.824 -0.483 -5.847 1.00 98.62 80 ALA A CA 1
ATOM 606 C C . ALA A 1 80 ? -5.802 -1.704 -4.912 1.00 98.62 80 ALA A C 1
ATOM 608 O O . ALA A 1 80 ? -6.808 -1.960 -4.249 1.00 98.62 80 ALA A O 1
ATOM 609 N N . ALA A 1 81 ? -4.675 -2.417 -4.814 1.00 98.56 81 ALA A N 1
ATOM 610 C CA . ALA A 1 81 ? -4.513 -3.550 -3.899 1.00 98.56 81 ALA A CA 1
ATOM 611 C C . ALA A 1 81 ? -4.653 -3.125 -2.426 1.00 98.56 81 ALA A C 1
ATOM 613 O O . ALA A 1 81 ? -5.473 -3.687 -1.699 1.00 98.56 81 ALA A O 1
ATOM 614 N N . LEU A 1 82 ? -3.963 -2.054 -2.014 1.00 98.50 82 LEU A N 1
ATOM 615 C CA . LEU A 1 82 ? -4.081 -1.488 -0.662 1.00 98.50 82 LEU A CA 1
ATOM 616 C C . LEU A 1 82 ? -5.530 -1.108 -0.330 1.00 98.50 82 LEU A C 1
ATOM 618 O O . LEU A 1 82 ? -6.046 -1.448 0.737 1.00 98.50 82 LEU A O 1
ATOM 622 N N . LYS A 1 83 ? -6.225 -0.463 -1.276 1.00 98.44 83 LYS A N 1
ATOM 623 C CA . LYS A 1 83 ? -7.617 -0.034 -1.099 1.00 98.44 83 LYS A CA 1
ATOM 624 C C . LYS A 1 83 ? -8.571 -1.206 -0.859 1.00 98.44 83 LYS A C 1
ATOM 626 O O . LYS A 1 83 ? -9.489 -1.050 -0.054 1.00 98.44 83 LYS A O 1
ATOM 631 N N . LYS A 1 84 ? -8.364 -2.371 -1.493 1.00 98.56 84 LYS A N 1
ATOM 632 C CA . LYS A 1 84 ? -9.181 -3.581 -1.243 1.00 98.56 84 LYS A CA 1
ATOM 633 C C . LYS A 1 84 ? -9.141 -4.009 0.228 1.00 98.56 84 LYS A C 1
ATOM 635 O O . LYS A 1 84 ? -10.107 -4.590 0.710 1.00 98.56 84 LYS A O 1
ATOM 640 N N . ARG A 1 85 ? -8.043 -3.715 0.929 1.00 98.25 85 ARG A N 1
ATOM 641 C CA . ARG A 1 85 ? -7.820 -4.060 2.341 1.00 98.25 85 ARG A CA 1
ATOM 642 C C . ARG A 1 85 ? -7.988 -2.882 3.301 1.00 98.25 85 ARG A C 1
ATOM 644 O O . ARG A 1 85 ? -7.710 -3.018 4.484 1.00 98.25 85 ARG A O 1
ATOM 651 N N . GLY A 1 86 ? -8.464 -1.733 2.815 1.00 97.50 86 GLY A N 1
ATOM 652 C CA . GLY A 1 86 ? -8.641 -0.531 3.636 1.00 97.50 86 GLY A CA 1
ATOM 653 C C . GLY A 1 86 ? -7.330 0.133 4.072 1.00 97.50 86 GLY A C 1
ATOM 654 O O . GLY A 1 86 ? -7.357 0.996 4.948 1.00 97.50 86 GLY A O 1
ATOM 655 N N . LEU A 1 87 ? -6.206 -0.240 3.457 1.00 97.94 87 LEU A N 1
ATOM 656 C CA . LEU A 1 87 ? -4.879 0.284 3.765 1.00 97.94 87 LEU A CA 1
ATOM 657 C C . LEU A 1 87 ? -4.604 1.591 3.019 1.00 97.94 87 LEU A C 1
ATOM 659 O O . LEU A 1 87 ? -5.142 1.849 1.936 1.00 97.94 87 LEU A O 1
ATOM 663 N N . LYS A 1 88 ? -3.719 2.410 3.588 1.00 95.94 88 LYS A N 1
ATOM 664 C CA . LYS A 1 88 ? -3.241 3.663 2.990 1.00 95.94 88 LYS A CA 1
ATOM 665 C C . LYS A 1 88 ? -1.778 3.557 2.567 1.00 95.94 88 LYS A C 1
ATOM 667 O O . LYS A 1 88 ? -1.022 2.758 3.105 1.00 95.94 88 LYS A O 1
ATOM 672 N N . MET A 1 89 ? -1.386 4.406 1.624 1.00 93.12 89 MET A N 1
ATOM 673 C CA . MET A 1 89 ? 0.016 4.764 1.421 1.00 93.12 89 MET A CA 1
ATOM 674 C C . MET A 1 89 ? 0.264 6.068 2.180 1.00 93.12 89 MET A C 1
ATOM 676 O O . MET A 1 89 ? -0.517 7.012 2.015 1.00 93.12 89 MET A O 1
ATOM 680 N N . THR A 1 90 ? 1.298 6.103 3.013 1.00 81.50 90 THR A N 1
ATOM 681 C CA . THR A 1 90 ? 1.726 7.289 3.777 1.00 81.50 90 THR A CA 1
ATOM 682 C C . THR A 1 90 ? 3.088 7.777 3.344 1.00 81.50 90 THR A C 1
ATOM 684 O O . THR A 1 90 ? 3.936 6.908 3.045 1.00 81.50 90 THR A O 1
#

Radius of gyration: 24.0 Å; chains: 1; bounding box: 57×52×45 Å

InterPro domains:
  IPR036237 Xylose isomerase-like superfamily [SSF51658] (26-89)